Protein AF-A0A2M8NET8-F1 (afdb_monomer_lite)

Structure (mmCIF, N/CA/C/O backbone):
data_AF-A0A2M8NET8-F1
#
_entry.id   AF-A0A2M8NET8-F1
#
loop_
_atom_site.group_PDB
_atom_site.id
_atom_site.type_symbol
_atom_site.label_atom_id
_atom_site.label_alt_id
_atom_site.label_comp_id
_atom_site.label_asym_id
_atom_site.label_entity_id
_atom_site.label_seq_id
_atom_site.pdbx_PDB_ins_code
_atom_site.Cartn_x
_atom_site.Cartn_y
_atom_site.Cartn_z
_atom_site.occupancy
_atom_site.B_iso_or_equiv
_atom_site.auth_seq_id
_atom_site.auth_comp_id
_atom_site.auth_asym_id
_atom_site.auth_atom_id
_atom_site.pdbx_PDB_model_num
ATOM 1 N N . MET A 1 1 ? -8.908 1.509 -8.696 1.00 61.06 1 MET A N 1
ATOM 2 C CA . MET A 1 1 ? -7.492 1.900 -8.494 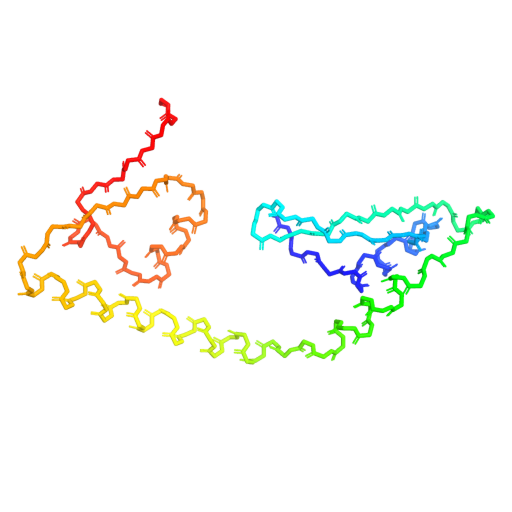1.00 61.06 1 MET A CA 1
ATOM 3 C C . MET A 1 1 ? -6.681 0.620 -8.332 1.00 61.06 1 MET A C 1
ATOM 5 O O . MET A 1 1 ? -7.165 -0.275 -7.652 1.00 61.06 1 MET A O 1
ATOM 9 N N . CYS A 1 2 ? -5.524 0.495 -8.986 1.00 85.38 2 CYS A N 1
ATOM 10 C CA . CYS A 1 2 ? -4.704 -0.727 -8.979 1.00 85.38 2 CYS A CA 1
ATOM 11 C C . CYS A 1 2 ? -3.463 -0.555 -8.091 1.00 85.38 2 CYS A C 1
ATOM 13 O O . CYS A 1 2 ? -2.945 0.555 -7.968 1.00 85.38 2 CYS A O 1
ATOM 15 N N . TYR A 1 3 ? -2.966 -1.653 -7.518 1.00 90.81 3 TYR A N 1
ATOM 16 C CA . TYR A 1 3 ? -1.657 -1.708 -6.863 1.00 90.81 3 TYR A CA 1
ATOM 17 C C . TYR A 1 3 ? -0.630 -2.216 -7.877 1.00 90.81 3 TYR A C 1
ATOM 19 O O . TYR A 1 3 ? -0.687 -3.375 -8.281 1.00 90.81 3 TYR A O 1
ATOM 27 N N . TYR A 1 4 ? 0.274 -1.343 -8.322 1.00 93.75 4 TYR A N 1
ATOM 28 C CA . TYR A 1 4 ? 1.271 -1.687 -9.336 1.00 93.75 4 TYR A CA 1
ATOM 29 C C . TYR A 1 4 ? 2.575 -2.177 -8.702 1.00 93.75 4 TYR A C 1
ATOM 31 O O . TYR A 1 4 ? 3.139 -1.501 -7.842 1.00 93.75 4 TYR A O 1
ATOM 39 N N . SER A 1 5 ? 3.074 -3.314 -9.186 1.00 95.06 5 SER A N 1
ATOM 40 C CA . SER A 1 5 ? 4.473 -3.727 -9.042 1.00 95.06 5 SER A CA 1
ATOM 41 C C . SER A 1 5 ? 5.250 -3.397 -10.315 1.00 95.06 5 SER A C 1
ATOM 43 O O . SER A 1 5 ? 4.665 -3.254 -11.394 1.00 95.06 5 SER A O 1
ATOM 45 N N . LEU A 1 6 ? 6.574 -3.292 -10.212 1.00 97.38 6 LEU A N 1
ATOM 46 C CA . LEU A 1 6 ? 7.433 -3.134 -11.377 1.00 97.38 6 LEU A CA 1
ATOM 47 C C . LEU A 1 6 ? 7.311 -4.350 -12.301 1.00 97.38 6 LEU A C 1
ATOM 49 O O . LEU A 1 6 ? 7.205 -4.172 -13.509 1.00 97.38 6 LEU A O 1
ATOM 53 N N . THR A 1 7 ? 7.227 -5.559 -11.740 1.00 96.88 7 THR A N 1
ATOM 54 C CA . THR A 1 7 ? 7.006 -6.810 -12.484 1.00 96.88 7 THR A CA 1
ATOM 55 C C . THR A 1 7 ? 5.731 -6.756 -13.329 1.00 96.88 7 THR A C 1
ATOM 57 O O . THR A 1 7 ? 5.771 -7.055 -14.521 1.00 96.88 7 THR A O 1
ATOM 60 N N . ALA A 1 8 ? 4.607 -6.312 -12.755 1.00 96.44 8 ALA A N 1
ATOM 61 C CA . ALA A 1 8 ? 3.353 -6.177 -13.499 1.00 96.44 8 ALA A CA 1
ATOM 62 C C . ALA A 1 8 ? 3.450 -5.114 -14.605 1.00 96.44 8 ALA A C 1
ATOM 64 O O . ALA A 1 8 ? 2.888 -5.285 -15.684 1.00 96.44 8 ALA A O 1
ATOM 65 N N . LEU A 1 9 ? 4.181 -4.023 -14.354 1.00 97.62 9 LEU A N 1
ATOM 66 C CA . LEU A 1 9 ? 4.392 -2.971 -15.347 1.00 97.62 9 LEU A CA 1
ATOM 67 C C . LEU A 1 9 ? 5.317 -3.410 -16.486 1.00 97.62 9 LEU A C 1
ATOM 69 O O . LEU A 1 9 ? 5.086 -2.990 -17.614 1.00 97.62 9 LEU A O 1
ATOM 73 N N . VAL A 1 10 ? 6.325 -4.251 -16.229 1.00 97.81 10 VAL A N 1
ATOM 74 C CA . VAL A 1 10 ? 7.163 -4.837 -17.290 1.00 97.81 10 VAL A CA 1
ATOM 75 C C . VAL A 1 10 ? 6.292 -5.621 -18.270 1.00 97.81 10 VAL A C 1
ATOM 77 O O . VAL A 1 10 ? 6.371 -5.379 -19.472 1.00 97.81 10 VAL A O 1
ATOM 80 N N . GLU A 1 11 ? 5.432 -6.500 -17.753 1.00 97.25 11 GLU A N 1
ATOM 81 C CA . GLU A 1 11 ? 4.529 -7.319 -18.568 1.00 97.25 11 GLU A CA 1
ATOM 82 C C . GLU A 1 11 ? 3.482 -6.476 -19.307 1.00 97.25 11 GLU A C 1
ATOM 84 O O . GLU A 1 11 ? 3.202 -6.702 -20.480 1.00 97.25 11 GLU A O 1
ATOM 89 N N . LEU A 1 12 ? 2.903 -5.473 -18.644 1.00 97.56 12 LEU A N 1
ATOM 90 C CA . LEU A 1 12 ? 1.927 -4.590 -19.279 1.00 97.56 12 LEU A CA 1
ATOM 91 C C . LEU A 1 12 ? 2.556 -3.794 -20.429 1.00 97.56 12 LEU A C 1
ATOM 93 O O . LEU A 1 12 ? 1.978 -3.695 -21.506 1.00 97.56 12 LEU A O 1
ATOM 97 N N . LEU A 1 13 ? 3.725 -3.199 -20.199 1.00 97.94 13 LEU A N 1
ATOM 98 C CA . LEU A 1 13 ? 4.360 -2.303 -21.161 1.00 97.94 13 LEU A CA 1
ATOM 99 C C . LEU A 1 13 ? 4.948 -3.062 -22.356 1.00 97.94 13 LEU A C 1
ATOM 101 O O . LEU A 1 13 ? 4.870 -2.560 -23.479 1.00 97.94 13 LEU A O 1
ATOM 105 N N . SER A 1 14 ? 5.468 -4.275 -22.148 1.00 97.38 14 SER A N 1
ATOM 106 C CA . SER A 1 14 ? 6.021 -5.099 -23.231 1.00 97.38 14 SER A CA 1
ATOM 107 C C . SER A 1 14 ? 4.971 -5.423 -24.300 1.00 97.38 14 SER A C 1
ATOM 109 O O . SER A 1 14 ? 5.275 -5.359 -25.491 1.00 97.38 14 SER A O 1
ATOM 111 N N . ARG A 1 15 ? 3.714 -5.652 -23.891 1.00 98.06 15 ARG A N 1
ATOM 112 C CA . ARG A 1 15 ? 2.558 -5.877 -24.782 1.00 98.06 15 ARG A CA 1
ATOM 113 C C . ARG A 1 15 ? 2.222 -4.683 -25.678 1.00 98.06 15 ARG A C 1
ATOM 115 O O . ARG A 1 15 ? 1.498 -4.841 -26.653 1.00 98.06 15 ARG A O 1
ATOM 122 N N . HIS A 1 16 ? 2.742 -3.503 -25.354 1.00 98.19 16 HIS A N 1
ATOM 123 C CA . HIS A 1 16 ? 2.526 -2.260 -26.094 1.00 98.19 16 HIS A CA 1
ATOM 124 C C . HIS A 1 16 ? 3.829 -1.689 -26.676 1.00 98.19 16 HIS A C 1
ATOM 126 O O . HIS A 1 16 ? 3.936 -0.482 -26.878 1.00 98.19 16 HIS A O 1
ATOM 132 N N . GLU A 1 17 ? 4.829 -2.542 -26.929 1.00 98.06 17 GLU A N 1
ATOM 133 C CA . GLU A 1 17 ? 6.121 -2.155 -27.518 1.00 98.06 17 GLU A CA 1
ATOM 134 C C . GLU A 1 17 ? 6.873 -1.088 -26.703 1.00 98.06 17 GLU A C 1
ATOM 136 O O . GLU A 1 17 ? 7.588 -0.231 -27.243 1.00 98.06 17 GLU A O 1
ATOM 141 N N . LEU A 1 18 ? 6.720 -1.140 -25.379 1.00 98.56 18 LEU A N 1
ATOM 142 C CA . LEU A 1 18 ? 7.418 -0.288 -24.429 1.00 98.56 18 LEU A CA 1
ATOM 143 C C . LEU A 1 18 ? 8.337 -1.130 -23.537 1.00 98.56 18 LEU A C 1
ATOM 145 O O . LEU A 1 18 ? 8.009 -2.242 -23.129 1.00 98.56 18 LEU A O 1
ATOM 149 N N . LYS A 1 19 ? 9.482 -0.554 -23.172 1.00 98.00 19 LYS A N 1
ATOM 150 C CA . LYS A 1 19 ? 10.409 -1.094 -22.174 1.00 98.00 19 LYS A CA 1
ATOM 151 C C . LYS A 1 19 ? 10.635 -0.087 -21.058 1.00 98.00 19 LYS A C 1
ATOM 153 O O . LYS A 1 19 ? 10.718 1.120 -21.300 1.00 98.00 19 LYS A O 1
ATOM 158 N N . ILE A 1 20 ? 10.769 -0.581 -19.833 1.00 98.50 20 ILE A N 1
ATOM 159 C CA . ILE A 1 20 ? 11.165 0.238 -18.687 1.00 98.50 20 ILE A CA 1
ATOM 160 C C . ILE A 1 20 ? 12.672 0.473 -18.762 1.00 98.50 20 ILE A C 1
ATOM 162 O O . ILE A 1 20 ? 13.447 -0.473 -18.865 1.00 98.50 20 ILE A O 1
ATOM 166 N N . VAL A 1 21 ? 13.084 1.737 -18.712 1.00 98.50 21 VAL A N 1
ATOM 167 C CA . VAL A 1 21 ? 14.494 2.138 -18.821 1.00 98.50 21 VAL A CA 1
ATOM 168 C C . VAL A 1 21 ? 15.057 2.690 -17.517 1.00 98.50 21 VAL A C 1
ATOM 170 O O . VAL A 1 21 ? 16.265 2.652 -17.320 1.00 98.50 21 VAL A O 1
ATOM 173 N N . ASP A 1 22 ? 14.216 3.183 -16.608 1.00 98.50 22 ASP A N 1
ATOM 174 C CA . ASP A 1 22 ? 14.644 3.594 -15.268 1.00 98.50 22 ASP A CA 1
ATOM 175 C C . ASP A 1 22 ? 13.477 3.518 -14.277 1.00 98.50 22 ASP A C 1
ATOM 177 O O . ASP A 1 22 ? 12.302 3.582 -14.654 1.00 98.50 22 ASP A O 1
ATOM 181 N N . VAL A 1 23 ? 13.810 3.397 -12.995 1.00 98.25 23 VAL A N 1
ATOM 182 C CA . VAL A 1 23 ? 12.841 3.375 -11.900 1.00 98.25 23 VAL A CA 1
ATOM 183 C C . VAL A 1 23 ? 13.404 4.095 -10.680 1.00 98.25 23 VAL A C 1
ATOM 185 O O . VAL A 1 23 ? 14.585 3.983 -10.350 1.00 98.25 23 VAL A O 1
ATOM 188 N N . LYS A 1 24 ? 12.554 4.862 -9.993 1.00 96.81 24 LYS A N 1
ATOM 189 C CA . LYS A 1 24 ? 12.929 5.608 -8.785 1.00 96.81 24 LYS A CA 1
ATOM 190 C C . LYS A 1 24 ? 11.893 5.413 -7.692 1.00 96.81 24 LYS A C 1
ATOM 192 O O . LYS A 1 24 ? 10.706 5.612 -7.930 1.00 96.81 24 LYS A O 1
ATOM 197 N N . ARG A 1 25 ? 12.341 5.094 -6.477 1.00 95.56 25 ARG A N 1
ATOM 198 C CA . ARG A 1 25 ? 11.495 5.214 -5.285 1.00 95.56 25 ARG A CA 1
ATOM 199 C C . ARG A 1 25 ? 11.337 6.687 -4.934 1.00 95.56 25 ARG A C 1
ATOM 201 O O . ARG A 1 25 ? 12.306 7.440 -4.975 1.00 95.56 25 ARG A O 1
ATOM 208 N N . ILE A 1 26 ? 10.122 7.083 -4.591 1.00 96.69 26 ILE A N 1
ATOM 209 C CA . ILE A 1 26 ? 9.792 8.434 -4.141 1.00 96.69 26 ILE A CA 1
ATOM 210 C C . ILE A 1 26 ? 8.960 8.344 -2.852 1.00 96.69 26 ILE A C 1
ATOM 212 O O . ILE A 1 26 ? 8.162 7.416 -2.712 1.00 96.69 26 ILE A O 1
ATOM 216 N N . PRO A 1 27 ? 9.129 9.277 -1.898 1.00 95.44 27 PRO A N 1
ATOM 217 C CA . PRO A 1 27 ? 8.524 9.167 -0.567 1.00 95.44 27 PRO A CA 1
ATOM 218 C C . PRO A 1 27 ? 7.039 9.568 -0.515 1.00 95.44 27 PRO A C 1
ATOM 220 O O . PRO A 1 27 ? 6.425 9.533 0.550 1.00 95.44 27 PRO A O 1
ATOM 223 N N . ILE A 1 28 ? 6.438 9.951 -1.645 1.00 93.50 28 ILE A N 1
ATOM 224 C CA . ILE A 1 28 ? 5.038 10.386 -1.683 1.00 93.50 28 ILE A CA 1
ATOM 225 C C . ILE A 1 28 ? 4.087 9.233 -1.336 1.00 93.50 28 ILE A C 1
ATOM 227 O O . ILE A 1 28 ? 4.378 8.067 -1.598 1.00 93.50 28 ILE A O 1
ATOM 231 N N . HIS A 1 29 ? 2.948 9.569 -0.729 1.00 88.81 29 HIS A N 1
ATOM 232 C CA . HIS A 1 29 ? 1.872 8.633 -0.376 1.00 88.81 29 HIS A CA 1
ATOM 233 C C . HIS A 1 29 ? 2.283 7.404 0.459 1.00 88.81 29 HIS A C 1
ATOM 235 O O . HIS A 1 29 ? 1.591 6.391 0.403 1.00 88.81 29 HIS A O 1
ATOM 241 N N . ALA A 1 30 ? 3.303 7.532 1.317 1.00 88.38 30 ALA A N 1
ATOM 242 C CA . ALA A 1 30 ? 3.905 6.443 2.107 1.00 88.38 30 ALA A CA 1
ATOM 243 C C . ALA A 1 30 ? 4.761 5.461 1.283 1.00 88.38 30 ALA A C 1
ATOM 245 O O . ALA A 1 30 ? 4.940 4.304 1.659 1.00 88.38 30 ALA A O 1
ATOM 246 N N . GLY A 1 31 ? 5.324 5.954 0.180 1.00 92.94 31 GLY A N 1
ATOM 247 C CA . GLY A 1 31 ? 6.165 5.201 -0.737 1.00 92.94 31 GLY A CA 1
ATOM 248 C C . GLY A 1 31 ? 5.468 5.018 -2.078 1.00 92.94 31 GLY A C 1
ATOM 249 O O . GLY A 1 31 ? 4.322 4.587 -2.164 1.00 92.94 31 GLY A O 1
ATOM 250 N N . SER A 1 32 ? 6.161 5.366 -3.152 1.00 95.31 32 SER A N 1
ATOM 251 C CA . SER A 1 32 ? 5.711 5.139 -4.523 1.00 95.31 32 SER A CA 1
ATOM 252 C C . SER A 1 32 ? 6.912 4.864 -5.420 1.00 95.31 32 SER A C 1
ATOM 254 O O . SER A 1 32 ? 8.055 5.167 -5.066 1.00 95.31 32 SER A O 1
ATOM 256 N N . ILE A 1 33 ? 6.654 4.302 -6.598 1.00 95.50 33 ILE A N 1
ATOM 257 C CA . ILE A 1 33 ? 7.657 4.159 -7.651 1.00 95.50 33 ILE A CA 1
ATOM 258 C C . ILE A 1 33 ? 7.312 5.077 -8.819 1.00 95.50 33 ILE A C 1
ATOM 260 O O . ILE A 1 33 ? 6.162 5.183 -9.235 1.00 95.50 33 ILE A O 1
ATOM 264 N N . ARG A 1 34 ? 8.325 5.756 -9.350 1.00 97.00 34 ARG A N 1
ATOM 265 C CA . ARG A 1 34 ? 8.265 6.455 -10.628 1.00 97.00 34 ARG A CA 1
ATOM 266 C C . ARG A 1 34 ? 8.951 5.583 -11.662 1.00 97.00 34 ARG A C 1
ATOM 268 O O . ARG A 1 34 ? 10.152 5.348 -11.558 1.00 97.00 34 ARG A O 1
ATOM 275 N N . VAL A 1 35 ? 8.181 5.132 -12.641 1.00 97.81 35 VAL A N 1
ATOM 276 C CA . VAL A 1 35 ? 8.653 4.301 -13.748 1.00 97.81 35 VAL A CA 1
ATOM 277 C C . VAL A 1 35 ? 8.859 5.179 -14.972 1.00 97.81 35 VAL A C 1
ATOM 279 O O . VAL A 1 35 ? 8.009 6.004 -15.301 1.00 97.81 35 VAL A O 1
ATOM 282 N N . ILE A 1 36 ? 10.000 5.016 -15.632 1.00 98.31 36 ILE A N 1
ATOM 283 C CA . ILE A 1 36 ? 10.319 5.692 -16.885 1.00 98.31 36 ILE A CA 1
ATOM 284 C C . ILE A 1 36 ? 10.368 4.622 -17.968 1.00 98.31 36 ILE A C 1
ATOM 286 O O . ILE A 1 36 ? 11.205 3.721 -17.915 1.00 98.31 36 ILE A O 1
ATOM 290 N N . ALA A 1 37 ? 9.480 4.733 -18.952 1.00 98.31 37 ALA A N 1
ATOM 291 C CA . ALA A 1 37 ? 9.411 3.834 -20.096 1.00 98.31 37 ALA A CA 1
ATOM 292 C C . ALA A 1 37 ? 9.841 4.541 -21.389 1.00 98.31 37 ALA A C 1
ATOM 294 O O . ALA A 1 37 ? 9.824 5.770 -21.492 1.00 98.31 37 ALA A O 1
ATOM 295 N N . ALA A 1 38 ? 10.245 3.753 -22.375 1.00 98.44 38 ALA A N 1
ATOM 296 C CA . ALA A 1 38 ? 10.537 4.190 -23.732 1.00 98.44 38 ALA A CA 1
ATOM 297 C C . ALA A 1 38 ? 10.034 3.135 -24.719 1.00 98.44 38 ALA A C 1
ATOM 299 O O . ALA A 1 38 ? 9.818 1.990 -24.330 1.00 98.44 38 ALA A O 1
ATOM 300 N N . ARG A 1 39 ? 9.895 3.491 -26.002 1.00 98.44 39 ARG A N 1
ATOM 301 C CA . ARG A 1 39 ? 9.670 2.492 -27.060 1.00 98.44 39 ARG A CA 1
ATOM 302 C C . ARG A 1 39 ? 10.749 1.415 -27.002 1.00 98.44 39 ARG A C 1
ATOM 304 O O . ARG A 1 39 ? 11.920 1.736 -26.790 1.00 98.44 39 ARG A O 1
ATOM 311 N N . SER A 1 40 ? 10.377 0.162 -27.232 1.00 96.75 40 SER A N 1
ATOM 312 C CA . SER A 1 40 ? 11.308 -0.970 -27.207 1.00 96.75 40 SER A CA 1
ATOM 313 C C . SER A 1 40 ? 12.488 -0.765 -28.164 1.00 96.75 40 SER A C 1
ATOM 315 O O . SER A 1 40 ? 13.634 -0.996 -27.773 1.00 96.75 40 SER A O 1
ATOM 317 N N . ALA A 1 41 ? 12.223 -0.196 -29.347 1.00 96.88 41 ALA A N 1
ATOM 318 C CA . ALA A 1 41 ? 13.220 0.165 -30.362 1.00 96.88 41 ALA A CA 1
ATOM 319 C C . ALA A 1 41 ? 14.131 1.358 -29.991 1.00 96.88 41 ALA A C 1
ATOM 321 O O . ALA A 1 41 ? 15.062 1.681 -30.721 1.00 96.88 41 ALA A O 1
ATOM 322 N N . SER A 1 42 ? 13.882 2.046 -28.874 1.00 97.62 42 SER A N 1
A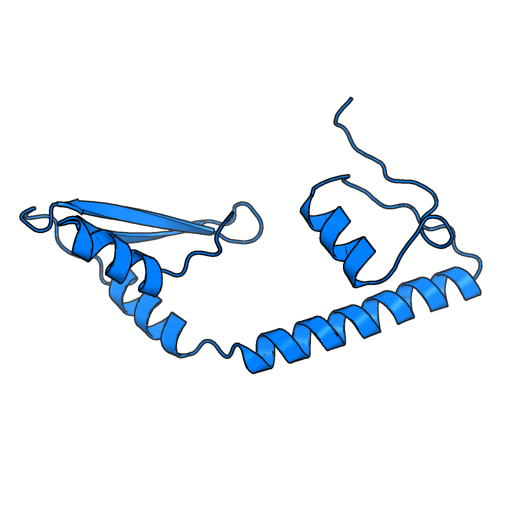TOM 323 C CA . SER A 1 42 ? 14.718 3.167 -28.433 1.00 97.62 42 SER A CA 1
ATOM 324 C C . SER A 1 42 ? 16.128 2.703 -28.050 1.00 97.62 42 SER A C 1
ATOM 326 O O . SER A 1 42 ? 16.289 1.689 -27.371 1.00 97.62 42 SER A O 1
ATOM 328 N N . SER A 1 43 ? 17.144 3.507 -28.371 1.00 97.06 43 SER A N 1
ATOM 329 C CA . SER A 1 43 ? 18.539 3.303 -27.948 1.00 97.06 43 SER A CA 1
ATOM 330 C C . SER A 1 43 ? 18.793 3.580 -26.459 1.00 97.06 43 SER A C 1
ATOM 332 O O . SER A 1 43 ? 19.911 3.406 -25.979 1.00 97.06 43 SER A O 1
ATOM 334 N N . ARG A 1 44 ? 17.774 4.010 -25.701 1.00 97.69 44 ARG A N 1
ATOM 335 C CA . ARG A 1 44 ? 17.908 4.275 -24.263 1.00 97.69 44 ARG A CA 1
ATOM 336 C C . ARG A 1 44 ? 18.299 3.001 -23.511 1.00 97.69 44 ARG A C 1
ATOM 338 O O . ARG A 1 44 ? 17.567 2.009 -23.542 1.00 97.69 44 ARG A O 1
ATOM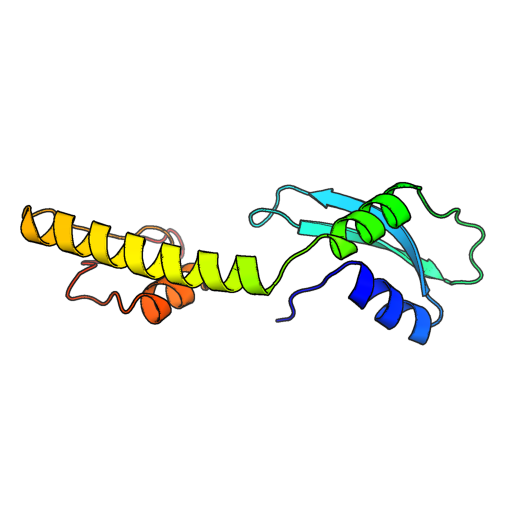 345 N N . ALA A 1 45 ? 19.430 3.073 -22.813 1.00 96.75 45 ALA A N 1
ATOM 346 C CA . ALA A 1 45 ? 19.924 2.009 -21.951 1.00 96.75 45 ALA A CA 1
ATOM 347 C C . ALA A 1 45 ? 19.003 1.791 -20.741 1.00 96.75 45 ALA A C 1
ATOM 349 O O . ALA A 1 45 ? 18.393 2.733 -20.227 1.00 96.75 45 ALA A O 1
ATOM 350 N N . VAL A 1 46 ? 18.923 0.540 -20.286 1.00 97.81 46 VAL A N 1
ATOM 351 C CA . VAL A 1 46 ? 18.187 0.166 -19.077 1.00 97.81 46 VAL A CA 1
ATOM 352 C C . VAL A 1 46 ? 19.098 0.354 -17.867 1.00 97.81 46 VAL A C 1
ATOM 354 O O . VAL A 1 46 ? 20.189 -0.204 -17.796 1.00 97.81 46 VAL A O 1
ATOM 357 N N . SER A 1 47 ? 18.639 1.160 -16.919 1.00 98.44 47 SER A N 1
ATOM 358 C CA . SER A 1 47 ? 19.288 1.409 -15.633 1.00 98.44 47 SER A CA 1
ATOM 359 C C . SER A 1 47 ? 19.362 0.121 -14.794 1.00 98.44 47 SER A C 1
ATOM 361 O O . SER A 1 47 ? 18.344 -0.570 -14.683 1.00 98.44 47 SER A O 1
ATOM 363 N N . PRO A 1 48 ? 20.490 -0.176 -14.114 1.00 98.12 48 PRO A N 1
ATOM 364 C CA . PRO A 1 48 ? 20.603 -1.316 -13.191 1.00 98.12 48 PRO A CA 1
ATOM 365 C C . PRO A 1 48 ? 19.544 -1.320 -12.076 1.00 98.12 48 PRO A C 1
ATOM 367 O O . PRO A 1 48 ? 19.145 -2.370 -11.586 1.00 98.12 48 PRO A O 1
ATOM 370 N N . LYS A 1 49 ? 18.991 -0.148 -11.737 1.00 98.12 49 LYS A N 1
ATOM 371 C CA . LYS A 1 49 ? 17.900 -0.006 -10.758 1.00 98.12 49 LYS A CA 1
ATOM 372 C C . LYS A 1 49 ? 16.662 -0.823 -11.121 1.00 98.12 49 LYS A C 1
ATOM 374 O O . LYS A 1 49 ? 15.901 -1.209 -10.235 1.00 98.12 49 LYS A O 1
ATOM 379 N N . VAL A 1 50 ? 16.433 -1.050 -12.418 1.00 98.19 50 VAL A N 1
ATOM 380 C CA . VAL A 1 50 ? 15.307 -1.853 -12.901 1.00 98.19 50 VAL A CA 1
ATOM 381 C C . VAL A 1 50 ? 15.493 -3.306 -12.472 1.00 98.19 50 VAL A C 1
ATOM 383 O O . VAL A 1 50 ? 14.603 -3.853 -11.826 1.00 98.19 50 VAL A O 1
ATOM 386 N N . SER A 1 51 ? 16.652 -3.913 -12.750 1.00 97.69 51 SER A N 1
ATOM 387 C CA . SER A 1 51 ? 16.926 -5.296 -12.340 1.00 97.69 51 SER A CA 1
ATOM 388 C C . SER A 1 51 ? 17.006 -5.432 -10.820 1.00 97.69 51 SER A C 1
ATOM 390 O O . SER A 1 51 ? 16.392 -6.339 -10.268 1.00 97.69 51 SER A O 1
ATOM 392 N N . GLU A 1 52 ? 17.654 -4.497 -10.121 1.00 97.62 52 GLU A N 1
ATOM 393 C CA . GLU A 1 52 ? 17.706 -4.482 -8.651 1.00 97.62 52 GLU A CA 1
ATOM 394 C C . GLU A 1 52 ? 16.309 -4.500 -8.011 1.00 97.62 52 GLU A C 1
ATOM 396 O O . GLU A 1 52 ? 16.063 -5.232 -7.048 1.00 97.62 52 GLU A O 1
ATOM 401 N N . MET A 1 53 ? 15.377 -3.701 -8.542 1.00 97.12 53 MET A N 1
ATOM 402 C CA . MET A 1 53 ? 14.010 -3.647 -8.031 1.00 97.12 53 MET A CA 1
ATOM 403 C C . MET A 1 53 ? 13.219 -4.914 -8.367 1.00 97.12 53 MET A C 1
ATOM 405 O O . MET A 1 53 ? 12.513 -5.411 -7.492 1.00 97.12 53 MET A O 1
ATOM 409 N N . LEU A 1 54 ? 13.368 -5.467 -9.574 1.00 97.38 54 LEU A N 1
ATOM 410 C CA . LEU A 1 54 ? 12.736 -6.738 -9.950 1.00 97.38 54 LEU A CA 1
ATOM 411 C C . LEU A 1 54 ? 13.217 -7.893 -9.056 1.00 97.38 54 LEU A C 1
ATOM 413 O O . LEU A 1 54 ? 12.404 -8.673 -8.564 1.00 97.38 54 LEU A O 1
ATOM 417 N N . GLU A 1 55 ? 14.517 -7.966 -8.754 1.00 97.19 55 GLU A N 1
ATOM 418 C CA . GLU A 1 55 ? 15.053 -8.960 -7.813 1.00 97.19 55 GLU A CA 1
ATOM 419 C C . GLU A 1 55 ? 14.559 -8.738 -6.378 1.00 97.19 55 GLU A C 1
ATOM 421 O O . GLU A 1 55 ? 14.361 -9.692 -5.624 1.00 97.19 55 GLU A O 1
ATOM 426 N N . ALA A 1 56 ? 14.338 -7.484 -5.972 1.00 95.44 56 ALA A N 1
ATOM 427 C CA . ALA A 1 56 ? 13.735 -7.188 -4.678 1.00 95.44 56 ALA A CA 1
ATOM 428 C C . ALA A 1 56 ? 12.268 -7.635 -4.600 1.00 95.44 56 ALA A C 1
ATOM 430 O O . ALA A 1 56 ? 11.848 -8.111 -3.546 1.00 95.44 56 ALA A O 1
ATOM 431 N N . GLU A 1 57 ? 11.505 -7.523 -5.690 1.00 95.50 57 GLU A N 1
ATOM 432 C CA . GLU A 1 57 ? 10.102 -7.951 -5.734 1.00 95.50 57 GLU A CA 1
ATOM 433 C C . GLU A 1 57 ? 9.938 -9.467 -5.596 1.00 95.50 57 GLU A C 1
ATOM 435 O O . GLU A 1 57 ? 9.004 -9.912 -4.933 1.00 95.50 57 GLU A O 1
ATOM 440 N N . LYS A 1 58 ? 10.884 -10.267 -6.105 1.00 94.69 58 LYS A N 1
ATOM 441 C CA . LYS A 1 58 ? 10.883 -11.734 -5.928 1.00 94.69 58 LYS A CA 1
ATOM 442 C C . LYS A 1 58 ? 10.955 -12.179 -4.465 1.00 94.69 58 LYS A C 1
ATOM 444 O O . LYS A 1 58 ? 10.588 -13.303 -4.145 1.00 94.69 58 LYS A O 1
ATOM 449 N N . ARG A 1 59 ? 11.449 -11.312 -3.576 1.00 94.00 59 ARG A N 1
ATOM 450 C CA . ARG A 1 59 ? 11.577 -11.577 -2.134 1.00 94.00 59 ARG A CA 1
ATOM 451 C C . ARG A 1 59 ? 10.343 -11.148 -1.334 1.00 94.00 59 ARG A C 1
ATOM 453 O O . ARG A 1 59 ? 10.362 -11.233 -0.106 1.00 94.00 59 ARG A O 1
ATOM 460 N N . LEU A 1 60 ? 9.300 -10.636 -1.991 1.00 93.12 60 LEU A N 1
ATOM 461 C CA . LEU A 1 60 ? 8.064 -10.237 -1.324 1.00 93.12 60 LEU A CA 1
ATOM 462 C C . LEU A 1 60 ? 7.239 -11.466 -0.937 1.00 93.12 60 LEU A C 1
ATOM 464 O O . LEU A 1 60 ? 6.976 -12.343 -1.752 1.00 93.12 60 LEU A O 1
ATOM 468 N N . ASP A 1 61 ? 6.790 -11.482 0.315 1.00 94.88 61 ASP A N 1
ATOM 469 C CA . ASP A 1 61 ? 5.955 -12.539 0.880 1.00 94.88 61 ASP A CA 1
ATOM 470 C C . ASP A 1 61 ? 4.557 -11.977 1.171 1.00 94.88 61 ASP A C 1
ATOM 472 O O . ASP A 1 61 ? 4.341 -11.222 2.130 1.00 94.88 61 ASP A O 1
ATOM 476 N N . VAL A 1 62 ? 3.605 -12.333 0.306 1.00 93.81 62 VAL A N 1
ATOM 477 C CA . VAL A 1 62 ? 2.211 -11.883 0.401 1.00 93.81 62 VAL A CA 1
ATOM 478 C C . VAL A 1 62 ? 1.517 -12.490 1.619 1.00 93.81 62 VAL A C 1
ATOM 480 O O . VAL A 1 62 ? 0.744 -11.802 2.286 1.00 93.81 62 VAL A O 1
ATOM 483 N N . GLU A 1 63 ? 1.814 -13.737 1.977 1.00 96.31 63 GLU A N 1
ATOM 484 C CA . GLU A 1 63 ? 1.196 -14.372 3.141 1.00 96.31 63 GLU A CA 1
ATOM 485 C C . GLU A 1 63 ? 1.650 -13.706 4.439 1.00 96.31 63 GLU A C 1
ATOM 487 O O . GLU A 1 63 ? 0.844 -13.453 5.340 1.00 96.31 63 GLU A O 1
ATOM 492 N N . ARG A 1 64 ? 2.937 -13.351 4.535 1.00 97.06 64 ARG A N 1
ATOM 493 C CA . ARG A 1 64 ? 3.454 -12.556 5.654 1.00 97.06 64 ARG A CA 1
ATOM 494 C C . ARG A 1 64 ? 2.761 -11.207 5.738 1.00 97.06 64 ARG A C 1
ATOM 496 O O . ARG A 1 64 ? 2.418 -10.789 6.845 1.00 97.06 64 ARG A O 1
ATOM 503 N N . PHE A 1 65 ? 2.539 -10.537 4.609 1.00 96.50 65 PHE A N 1
ATOM 504 C CA . PHE A 1 65 ? 1.783 -9.288 4.582 1.00 96.50 65 PHE A CA 1
ATOM 505 C C . PHE A 1 65 ? 0.358 -9.482 5.124 1.00 96.50 65 PHE A C 1
ATOM 507 O O . PHE A 1 65 ? -0.054 -8.746 6.021 1.00 96.50 65 PHE A O 1
ATOM 514 N N . VAL A 1 66 ? -0.360 -10.516 4.677 1.00 97.44 66 VAL A N 1
ATOM 515 C CA . VAL A 1 66 ? -1.712 -10.841 5.167 1.00 97.44 66 VAL A CA 1
ATOM 516 C C . VAL A 1 66 ? -1.713 -11.088 6.680 1.00 97.44 66 VAL A C 1
ATOM 518 O O . VAL A 1 66 ? -2.500 -10.475 7.408 1.00 97.44 66 VAL A O 1
ATOM 521 N N . ARG A 1 67 ? -0.774 -11.897 7.195 1.00 98.19 67 ARG A N 1
ATOM 522 C CA . ARG A 1 67 ? -0.618 -12.127 8.645 1.00 98.19 67 ARG A CA 1
ATOM 523 C C . ARG A 1 67 ? -0.384 -10.821 9.409 1.00 98.19 67 ARG A C 1
ATOM 525 O O . ARG A 1 67 ? -0.995 -10.598 10.455 1.00 98.19 67 ARG A O 1
ATOM 532 N N . GLN A 1 68 ? 0.453 -9.928 8.881 1.00 97.94 68 GLN A N 1
ATOM 533 C CA . GLN A 1 68 ? 0.700 -8.617 9.486 1.00 97.94 68 GLN A CA 1
ATOM 534 C C . GLN A 1 68 ? -0.540 -7.719 9.478 1.00 97.94 68 GLN A C 1
ATOM 536 O O . GLN A 1 68 ? -0.775 -7.012 10.458 1.00 97.94 68 GLN A O 1
ATOM 541 N N . VAL A 1 69 ? -1.347 -7.742 8.415 1.00 97.81 69 VAL A N 1
ATOM 542 C CA . VAL A 1 69 ? -2.606 -6.984 8.342 1.00 97.81 69 VAL A CA 1
ATOM 543 C C . VAL A 1 69 ? -3.589 -7.459 9.416 1.00 97.81 69 VAL A C 1
ATOM 545 O O . VAL A 1 69 ? -4.168 -6.631 10.123 1.00 97.81 69 VAL A O 1
ATOM 548 N N . HIS A 1 70 ? -3.739 -8.773 9.607 1.00 98.19 70 HIS A N 1
ATOM 549 C CA . HIS A 1 70 ? -4.578 -9.322 10.679 1.00 98.19 70 HIS A CA 1
ATOM 550 C C . HIS A 1 70 ? -4.060 -8.958 12.074 1.00 98.19 70 HIS A C 1
ATOM 552 O O . HIS A 1 70 ? -4.839 -8.503 12.914 1.00 98.19 70 HIS A O 1
ATOM 558 N N . ALA A 1 71 ? -2.750 -9.080 12.306 1.00 98.25 71 ALA A N 1
ATOM 559 C CA . ALA A 1 71 ? -2.138 -8.698 13.576 1.00 98.25 71 ALA A CA 1
ATOM 560 C C . ALA A 1 71 ? -2.366 -7.209 13.888 1.00 98.25 71 ALA A C 1
ATOM 562 O O . ALA A 1 71 ? -2.813 -6.866 14.980 1.00 98.25 71 ALA A O 1
ATOM 563 N N . ARG A 1 72 ? -2.160 -6.320 12.905 1.00 97.62 72 ARG A N 1
ATOM 564 C CA . ARG A 1 72 ? -2.396 -4.874 13.057 1.00 97.62 72 ARG A CA 1
ATOM 565 C C . ARG A 1 72 ? -3.857 -4.551 13.363 1.00 97.62 72 ARG A C 1
ATOM 567 O O . ARG A 1 72 ? -4.108 -3.694 14.207 1.00 97.62 72 ARG A O 1
ATOM 574 N N . ARG A 1 73 ? -4.816 -5.249 12.741 1.00 97.94 73 ARG A N 1
ATOM 575 C CA . ARG A 1 73 ? -6.248 -5.112 13.064 1.00 97.94 73 ARG A CA 1
ATOM 576 C C . ARG A 1 73 ? -6.525 -5.464 14.525 1.00 97.94 73 ARG A C 1
ATOM 578 O O . ARG A 1 73 ? -7.193 -4.699 15.217 1.00 97.94 73 ARG A O 1
ATOM 585 N N . ALA A 1 74 ? -6.011 -6.602 14.993 1.00 98.06 74 ALA A N 1
ATOM 586 C CA . ALA A 1 74 ? -6.189 -7.039 16.375 1.00 98.06 74 ALA A CA 1
ATOM 587 C C . ALA A 1 74 ? -5.565 -6.043 17.368 1.00 98.06 74 ALA A C 1
ATOM 589 O O . ALA A 1 74 ? -6.232 -5.621 18.313 1.00 98.06 74 ALA A O 1
ATOM 590 N N . SER A 1 75 ? -4.328 -5.599 17.114 1.00 98.12 75 SER A N 1
ATOM 591 C CA . SER A 1 75 ? -3.641 -4.604 17.947 1.00 98.12 75 SER A CA 1
ATOM 592 C C . SER A 1 75 ? -4.378 -3.264 17.990 1.00 98.12 75 SER A C 1
ATOM 594 O O . SER A 1 75 ? -4.519 -2.692 19.067 1.00 98.12 75 SER A O 1
ATOM 596 N N . MET A 1 76 ? -4.892 -2.785 16.851 1.00 97.25 76 MET A N 1
ATOM 597 C CA . MET A 1 76 ? -5.659 -1.538 16.783 1.00 97.25 76 MET A CA 1
ATOM 598 C C . MET A 1 76 ? -6.940 -1.624 17.619 1.00 97.25 76 MET A C 1
ATOM 600 O O . MET A 1 76 ? -7.192 -0.765 18.459 1.00 97.25 76 MET A O 1
ATOM 604 N N . ARG A 1 77 ? -7.729 -2.692 17.445 1.00 97.50 77 ARG A N 1
ATOM 605 C CA . ARG A 1 77 ? -8.964 -2.895 18.222 1.00 97.50 77 ARG A CA 1
ATOM 606 C C . ARG A 1 77 ? -8.689 -2.987 19.719 1.00 97.50 77 ARG A C 1
ATOM 608 O O . ARG A 1 77 ? -9.432 -2.405 20.504 1.00 97.50 77 ARG A O 1
ATOM 615 N N . LYS A 1 78 ? -7.616 -3.684 20.108 1.00 98.00 78 LYS A N 1
ATOM 616 C CA . LYS A 1 78 ? -7.194 -3.772 21.509 1.00 98.00 78 LYS A CA 1
ATOM 617 C C . LYS A 1 78 ? -6.857 -2.391 22.070 1.00 98.00 78 LYS A C 1
ATOM 619 O O . LYS A 1 78 ? -7.396 -2.023 23.105 1.00 98.00 78 LYS A O 1
ATOM 624 N N . LEU A 1 79 ? -6.026 -1.618 21.368 1.00 98.00 79 LEU A N 1
ATOM 625 C CA . LEU A 1 79 ? -5.622 -0.278 21.797 1.00 98.00 79 LEU A CA 1
ATOM 626 C C . LEU A 1 79 ? -6.832 0.642 22.011 1.00 98.00 79 LEU A C 1
ATOM 628 O O . LEU A 1 79 ? -6.958 1.253 23.067 1.00 98.00 79 LEU A O 1
ATOM 632 N N . ILE A 1 80 ? -7.737 0.711 21.032 1.00 97.62 80 ILE A N 1
ATOM 633 C CA . ILE A 1 80 ? -8.937 1.553 21.121 1.00 97.62 80 ILE A CA 1
ATOM 634 C C . ILE A 1 80 ? -9.848 1.093 22.267 1.00 97.62 80 ILE A C 1
ATOM 636 O O . ILE A 1 80 ? -10.320 1.921 23.046 1.00 97.62 80 ILE A O 1
ATOM 640 N N . GLY A 1 81 ? -10.053 -0.219 22.418 1.00 96.94 81 GLY A N 1
ATOM 641 C CA . GLY A 1 81 ? -10.845 -0.779 23.513 1.00 96.94 81 GLY A CA 1
ATOM 642 C C . GLY A 1 81 ? -10.265 -0.468 24.895 1.00 96.94 81 GLY A C 1
ATOM 643 O O . GLY A 1 81 ? -11.008 -0.098 25.802 1.00 96.94 81 GLY A O 1
ATOM 644 N N . ASP A 1 82 ? -8.945 -0.567 25.055 1.00 98.06 82 ASP A N 1
ATOM 645 C CA . ASP A 1 82 ? -8.260 -0.274 26.317 1.00 98.06 82 ASP A CA 1
ATOM 646 C C . ASP A 1 82 ? -8.340 1.221 26.665 1.00 98.06 82 ASP A C 1
ATOM 648 O O . ASP A 1 82 ? -8.646 1.579 27.804 1.00 98.06 82 ASP A O 1
ATOM 652 N N . LEU A 1 83 ? -8.158 2.106 25.678 1.00 98.00 83 LEU A N 1
ATOM 653 C CA . LEU A 1 83 ? -8.320 3.553 25.857 1.00 98.00 83 LEU A CA 1
ATOM 654 C C . LEU A 1 83 ? -9.751 3.921 26.271 1.00 98.00 83 LEU A C 1
ATOM 656 O O . LEU A 1 83 ? -9.941 4.718 27.192 1.00 98.00 83 LEU A O 1
ATOM 660 N N . ARG A 1 84 ? -10.757 3.301 25.645 1.00 96.75 84 ARG A N 1
ATOM 661 C CA . ARG A 1 84 ? -12.173 3.486 25.998 1.00 96.75 84 ARG A CA 1
ATOM 662 C C . ARG A 1 84 ? -12.470 3.028 27.426 1.00 96.75 84 ARG A C 1
ATOM 664 O O . ARG A 1 84 ? -13.111 3.764 28.171 1.00 96.75 84 ARG A O 1
ATOM 671 N N . LYS A 1 85 ? -11.968 1.857 27.835 1.00 97.00 85 LYS A N 1
ATOM 672 C CA . LYS A 1 85 ? -12.102 1.355 29.217 1.00 97.00 85 LYS A CA 1
ATOM 673 C C . LYS A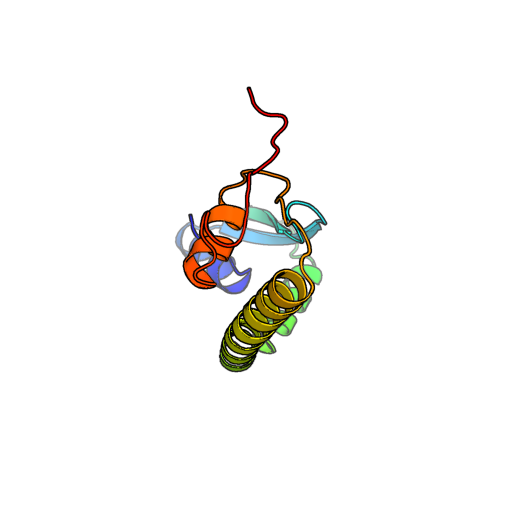 1 85 ? -11.450 2.283 30.241 1.00 97.00 85 LYS A C 1
ATOM 675 O O . LYS A 1 85 ? -11.958 2.416 31.346 1.00 97.00 85 LYS A O 1
ATOM 680 N N . ALA A 1 86 ? -10.366 2.955 29.862 1.00 98.06 86 ALA A N 1
ATOM 681 C CA . ALA A 1 86 ? -9.704 3.965 30.683 1.00 98.06 86 ALA A CA 1
ATOM 682 C C . ALA A 1 86 ? -10.403 5.344 30.667 1.00 98.06 86 ALA A C 1
ATOM 684 O O . ALA A 1 86 ? -9.821 6.325 31.131 1.00 98.06 86 ALA A O 1
ATOM 685 N N . GLY A 1 87 ? -11.612 5.456 30.101 1.00 97.25 87 GLY A N 1
ATOM 686 C CA . GLY A 1 87 ? -12.375 6.707 30.043 1.00 97.25 87 GLY A CA 1
ATOM 687 C C . GLY A 1 87 ? -11.780 7.758 29.103 1.00 97.25 87 GLY A C 1
ATOM 688 O O . GLY A 1 87 ? -12.086 8.943 29.230 1.00 97.25 87 GLY A O 1
ATOM 689 N N . ARG A 1 88 ? -10.899 7.361 28.173 1.00 98.06 88 ARG A N 1
ATOM 690 C CA . ARG A 1 88 ? -10.296 8.293 27.214 1.00 98.06 88 ARG A CA 1
ATOM 691 C C . ARG A 1 88 ? -11.258 8.589 26.069 1.00 98.06 88 ARG A C 1
ATOM 693 O O . ARG A 1 88 ? -11.930 7.701 25.543 1.00 98.06 88 ARG A O 1
ATOM 700 N N . ARG A 1 89 ? -11.261 9.857 25.669 1.00 96.88 89 ARG A N 1
ATOM 701 C CA . ARG A 1 89 ? -11.934 10.366 24.474 1.00 96.88 89 ARG A CA 1
ATOM 702 C C . ARG A 1 89 ? -11.034 10.173 23.264 1.00 96.88 89 ARG A C 1
ATOM 704 O O . ARG A 1 89 ? -9.825 10.380 23.365 1.00 96.88 89 ARG A O 1
ATOM 711 N N . ILE A 1 90 ? -11.611 9.754 22.144 1.00 97.44 90 ILE A N 1
ATOM 712 C CA . ILE A 1 90 ? -10.860 9.420 20.932 1.00 97.44 90 ILE A CA 1
ATOM 713 C C . ILE A 1 90 ? -11.514 10.138 19.759 1.00 97.44 90 ILE A C 1
ATOM 715 O O . ILE A 1 90 ? -12.688 9.934 19.464 1.00 97.44 90 ILE A O 1
ATOM 719 N N . ALA A 1 91 ? -10.724 10.961 19.083 1.00 95.81 91 ALA A N 1
ATOM 720 C CA . ALA A 1 91 ? -11.064 11.566 17.808 1.00 95.81 91 ALA A CA 1
ATOM 721 C C . ALA A 1 91 ? -10.050 11.105 16.765 1.00 95.81 91 ALA A C 1
ATOM 723 O O . ALA A 1 91 ? -8.953 10.649 17.104 1.00 95.81 91 ALA A O 1
ATOM 724 N N . ALA A 1 92 ? -10.410 11.227 15.497 1.00 94.38 92 ALA A N 1
ATOM 725 C CA . ALA A 1 92 ? -9.516 10.898 14.407 1.00 94.38 92 ALA A CA 1
ATOM 726 C C . ALA A 1 92 ? -9.212 12.128 13.546 1.00 94.38 92 ALA A C 1
ATOM 728 O O . ALA A 1 92 ? -9.945 13.115 13.559 1.00 94.38 92 ALA A O 1
ATOM 729 N N . TYR A 1 93 ? -8.093 12.084 12.830 1.00 94.38 93 TYR A N 1
ATOM 730 C CA . TYR A 1 93 ? -7.570 13.219 12.076 1.00 94.38 93 TYR A CA 1
ATOM 731 C C . TYR A 1 93 ? -7.273 12.796 10.636 1.00 94.38 93 TYR A C 1
ATOM 733 O O . TYR A 1 93 ? -6.539 11.830 10.413 1.00 94.38 93 TYR A O 1
ATOM 741 N N . GLY A 1 94 ? -7.838 13.526 9.678 1.00 92.56 94 GLY A N 1
ATOM 742 C CA . GLY A 1 94 ? -7.778 13.267 8.244 1.00 92.56 94 GLY A CA 1
ATOM 743 C C . GLY A 1 94 ? -8.851 12.284 7.769 1.00 92.56 94 GLY A C 1
ATOM 744 O O . GLY A 1 94 ? -8.673 11.072 7.874 1.00 92.56 94 GLY A O 1
ATOM 745 N N . ALA A 1 95 ? -9.912 12.794 7.145 1.00 90.44 95 ALA A N 1
ATOM 746 C CA . ALA A 1 95 ? -11.004 12.063 6.499 1.00 90.44 95 ALA A CA 1
ATOM 747 C C . ALA A 1 95 ? -10.621 11.532 5.097 1.00 90.44 95 ALA A C 1
ATOM 749 O O . ALA A 1 95 ? -11.401 11.560 4.146 1.00 90.44 95 ALA A O 1
ATOM 750 N N . ALA A 1 96 ? -9.395 11.024 4.945 1.00 89.25 96 ALA A N 1
ATOM 751 C CA . ALA A 1 96 ? -8.909 10.488 3.676 1.00 89.25 96 ALA A CA 1
ATOM 752 C C . ALA A 1 96 ? -9.495 9.094 3.378 1.00 89.25 96 ALA A C 1
ATOM 754 O O . ALA A 1 96 ? -9.680 8.284 4.281 1.00 89.25 96 ALA A O 1
ATOM 755 N N . GLY A 1 97 ? -9.641 8.716 2.101 1.00 89.25 97 GLY A N 1
ATOM 756 C CA . GLY A 1 97 ? -10.210 7.403 1.732 1.00 89.25 97 GLY A CA 1
ATOM 757 C C . GLY A 1 97 ? -9.501 6.179 2.350 1.00 89.25 97 GLY A C 1
ATOM 758 O O . GLY A 1 97 ? -10.138 5.178 2.672 1.00 89.25 97 GLY A O 1
ATOM 759 N N . ARG A 1 98 ? -8.185 6.261 2.605 1.00 90.31 98 ARG A N 1
ATOM 760 C CA . ARG A 1 98 ? -7.426 5.201 3.310 1.00 90.31 98 ARG A CA 1
ATOM 761 C C . ARG A 1 98 ? -7.876 5.018 4.762 1.00 90.31 98 ARG A C 1
ATOM 763 O O . ARG A 1 98 ? -7.853 3.902 5.275 1.00 90.31 98 ARG A O 1
ATOM 770 N N . MET A 1 99 ? -8.286 6.104 5.408 1.00 91.94 99 MET A N 1
ATOM 771 C CA . MET A 1 99 ? -8.793 6.102 6.773 1.00 91.94 99 MET A CA 1
ATOM 772 C C . MET A 1 99 ? -10.150 5.398 6.843 1.00 91.94 99 MET A C 1
ATOM 774 O O . MET A 1 99 ? -10.334 4.527 7.689 1.00 91.94 99 MET A O 1
ATOM 778 N N . THR A 1 100 ? -11.051 5.672 5.897 1.00 91.69 100 THR A N 1
ATOM 779 C CA . THR A 1 100 ? -12.346 4.983 5.792 1.00 91.69 100 THR A CA 1
ATOM 780 C C . THR A 1 100 ? -12.169 3.471 5.673 1.00 91.69 100 THR A C 1
ATOM 782 O O . THR A 1 100 ? -12.831 2.717 6.386 1.00 91.69 100 THR A O 1
ATOM 785 N N . ILE A 1 101 ? -11.239 3.011 4.829 1.00 94.06 101 ILE A N 1
ATOM 786 C CA . ILE A 1 101 ? -10.925 1.580 4.691 1.00 94.06 101 ILE A CA 1
ATOM 787 C C . ILE A 1 101 ? -10.428 1.008 6.024 1.00 94.06 101 ILE A C 1
ATOM 789 O O . ILE A 1 101 ? -10.899 -0.043 6.456 1.00 94.06 101 ILE A O 1
ATOM 793 N N . MET A 1 102 ? -9.507 1.703 6.697 1.00 94.88 102 MET A N 1
ATOM 794 C CA . MET A 1 102 ? -8.953 1.264 7.979 1.00 94.88 102 MET A CA 1
ATOM 795 C C . MET A 1 102 ? -10.031 1.142 9.065 1.00 94.88 102 MET A C 1
ATOM 797 O O . MET A 1 102 ? -10.078 0.114 9.743 1.00 94.88 102 MET A O 1
ATOM 801 N N . LEU A 1 103 ? -10.884 2.159 9.232 1.00 94.88 103 LEU A N 1
ATOM 802 C CA . LEU A 1 103 ? -11.941 2.175 10.249 1.00 94.88 103 LEU A CA 1
ATOM 803 C C . LEU A 1 103 ? -12.958 1.057 10.012 1.00 94.88 103 LEU A C 1
ATOM 805 O O . LEU A 1 103 ? -13.225 0.280 10.928 1.00 94.88 103 LEU A O 1
ATOM 809 N N . ASN A 1 104 ? -13.442 0.907 8.775 1.00 94.94 104 ASN A N 1
ATOM 810 C CA . ASN A 1 104 ? -14.379 -0.160 8.416 1.00 94.94 104 ASN A CA 1
ATOM 811 C C . ASN A 1 104 ? -13.761 -1.546 8.618 1.00 94.94 104 ASN A C 1
ATOM 813 O O . ASN A 1 104 ? -14.358 -2.406 9.262 1.00 94.94 104 ASN A O 1
ATOM 817 N N . TYR A 1 105 ? -12.530 -1.761 8.145 1.00 96.94 105 TYR A N 1
ATOM 818 C CA . TYR A 1 105 ? -11.844 -3.040 8.324 1.00 96.94 105 TYR A CA 1
ATOM 819 C C . TYR A 1 105 ? -11.617 -3.368 9.807 1.00 96.94 105 TYR A C 1
ATOM 821 O O . TYR A 1 105 ? -11.783 -4.511 10.242 1.00 96.94 105 TYR A O 1
ATOM 829 N N . CYS A 1 106 ? -11.277 -2.366 10.618 1.00 96.56 106 CYS A N 1
ATOM 830 C CA . CYS A 1 106 ? -11.116 -2.537 12.058 1.00 96.56 106 CYS A CA 1
ATOM 831 C C . CYS A 1 106 ? -12.447 -2.603 12.816 1.00 96.56 106 CYS A C 1
ATOM 833 O O . CYS A 1 106 ? -12.420 -2.969 13.989 1.00 96.56 106 CYS A O 1
ATOM 835 N N . GLY A 1 107 ? -13.585 -2.316 12.175 1.00 95.88 107 GLY A N 1
ATOM 836 C CA . GLY A 1 107 ? -14.897 -2.219 12.813 1.00 95.88 107 GLY A CA 1
ATOM 837 C C . GLY A 1 107 ? -14.910 -1.159 13.911 1.00 95.88 107 GLY A C 1
ATOM 838 O O . GLY A 1 107 ? -15.257 -1.490 15.042 1.00 95.88 107 GLY A O 1
ATOM 839 N N . LEU A 1 108 ? -14.411 0.042 13.601 1.00 95.44 108 LEU A N 1
ATOM 840 C CA . LEU A 1 108 ? -14.348 1.195 14.500 1.00 95.44 108 LEU A CA 1
ATOM 841 C C . LEU A 1 108 ? -15.365 2.250 14.050 1.00 95.44 108 LEU A C 1
ATOM 843 O O . LEU A 1 108 ? -15.130 2.910 13.037 1.00 95.44 108 LEU A O 1
ATOM 847 N N . GLY A 1 109 ? -16.476 2.386 14.777 1.00 94.00 109 GLY A N 1
ATOM 848 C CA . GLY A 1 109 ? -17.543 3.338 14.474 1.00 94.00 109 GLY A CA 1
ATOM 849 C C . GLY A 1 109 ? -17.628 4.508 15.457 1.00 94.00 109 GLY A C 1
ATOM 850 O O . GLY A 1 109 ? -16.721 4.749 16.263 1.00 94.00 109 GLY A O 1
ATOM 851 N N . SER A 1 110 ? -18.739 5.243 15.384 1.00 93.69 110 SER A N 1
ATOM 852 C CA . SER A 1 110 ? -19.020 6.435 16.198 1.00 93.69 110 SER A CA 1
ATOM 853 C C . SER A 1 110 ? -19.141 6.149 17.699 1.00 93.69 110 SER A C 1
ATOM 855 O O . SER A 1 110 ? -19.009 7.047 18.523 1.00 93.69 110 SER A O 1
ATOM 857 N N . GLU A 1 111 ? -19.358 4.890 18.081 1.00 92.94 111 GLU A N 1
ATOM 858 C CA . GLU A 1 111 ? -19.332 4.420 19.469 1.00 92.94 111 GLU A CA 1
ATOM 859 C C . GLU A 1 111 ? -17.922 4.417 20.087 1.00 92.94 111 GLU A C 1
ATOM 861 O O . GLU A 1 111 ? -17.771 4.369 21.314 1.00 92.94 111 GLU A O 1
ATOM 866 N N . MET A 1 112 ? -16.885 4.451 19.243 1.00 94.94 112 MET A N 1
ATOM 867 C CA . MET A 1 112 ? -15.477 4.465 19.645 1.00 94.94 112 MET A CA 1
ATOM 868 C C . MET A 1 112 ? -14.740 5.738 19.229 1.00 94.94 112 MET A C 1
ATOM 870 O O . MET A 1 112 ? -13.849 6.161 19.962 1.00 94.94 112 MET A O 1
ATOM 874 N N . ILE A 1 113 ? -15.086 6.325 18.081 1.00 95.88 113 ILE A N 1
ATOM 875 C CA . ILE A 1 113 ? -14.450 7.519 17.514 1.00 95.88 113 ILE A CA 1
ATOM 876 C C . ILE A 1 113 ? -15.487 8.643 17.462 1.00 95.88 113 ILE A C 1
ATOM 878 O O . ILE A 1 113 ? -16.431 8.570 16.686 1.00 95.88 113 ILE A O 1
ATOM 882 N N . GLU A 1 114 ? -15.316 9.684 18.276 1.00 95.94 114 GLU A N 1
ATOM 883 C CA . GLU A 1 114 ? -16.344 10.721 18.462 1.00 95.94 114 GLU A CA 1
ATOM 884 C C . GLU A 1 114 ? -16.552 11.590 17.218 1.00 95.94 114 GLU A C 1
ATOM 886 O O . GLU A 1 114 ? -17.677 11.957 16.892 1.00 95.94 114 GLU A O 1
ATOM 891 N N . TYR A 1 115 ? -15.463 11.941 16.535 1.00 94.75 115 TYR A N 1
ATOM 892 C CA . TYR A 1 115 ? -15.484 12.757 15.326 1.00 94.75 115 TYR A CA 1
ATOM 893 C C . TYR A 1 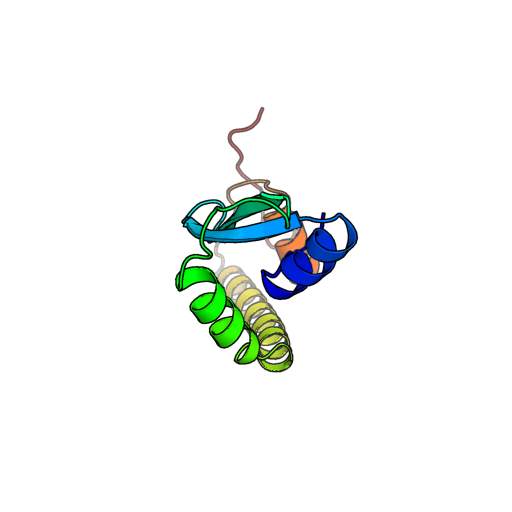115 ? -14.182 12.609 14.536 1.00 94.75 115 TYR A C 1
ATOM 895 O O . TYR A 1 115 ? -13.169 12.104 15.038 1.00 94.75 115 TYR A O 1
ATOM 903 N N . VAL A 1 116 ? -14.222 13.073 13.287 1.00 95.19 116 VAL A N 1
ATOM 904 C CA . VAL A 1 116 ? -13.068 13.155 12.392 1.00 95.19 116 VAL A CA 1
ATOM 905 C C . VAL A 1 116 ? -12.819 14.618 12.050 1.00 95.19 116 VAL A C 1
ATOM 907 O O . VAL A 1 116 ? -13.712 15.297 11.554 1.00 95.19 116 VAL A O 1
ATOM 910 N N . LEU A 1 117 ? -11.611 15.099 12.326 1.00 95.38 117 LEU A N 1
ATOM 911 C CA . LEU A 1 117 ? -11.144 16.421 11.916 1.00 95.38 117 LEU A CA 1
ATOM 912 C C . LEU A 1 117 ? -10.557 16.323 10.508 1.00 95.38 117 LEU A C 1
ATOM 914 O O . LEU A 1 117 ? -9.693 15.480 10.274 1.00 95.38 117 LEU A O 1
ATOM 918 N N . ASP A 1 118 ? -10.960 17.200 9.597 1.00 95.06 118 ASP A N 1
ATOM 919 C CA . ASP A 1 118 ? -10.319 17.367 8.292 1.00 95.06 118 ASP A CA 1
ATOM 920 C C . ASP A 1 118 ? -10.206 18.860 7.958 1.00 95.06 118 ASP A C 1
ATOM 922 O O . ASP A 1 118 ? -10.959 19.672 8.491 1.00 95.06 118 ASP A O 1
ATOM 926 N N . MET A 1 119 ? -9.229 19.227 7.128 1.00 93.56 119 MET A N 1
ATOM 927 C CA . MET A 1 119 ? -9.057 20.615 6.678 1.00 93.56 119 MET A CA 1
ATOM 928 C C . MET A 1 119 ? -9.837 20.923 5.396 1.00 93.56 119 MET A C 1
ATOM 930 O O . MET A 1 119 ? -9.918 22.082 4.997 1.00 93.56 119 MET A O 1
ATOM 934 N N . SER A 1 120 ? -10.363 19.897 4.730 1.00 89.00 120 SER A N 1
ATOM 935 C CA . SER A 1 120 ? -11.221 20.035 3.556 1.00 89.00 120 SER A CA 1
ATOM 936 C C . SER A 1 120 ? -12.597 20.559 4.000 1.00 89.00 120 SER A C 1
ATOM 938 O O . SER A 1 120 ? -13.176 19.942 4.898 1.00 89.00 120 SER A O 1
ATOM 940 N N . PRO A 1 121 ? -13.099 21.673 3.427 1.00 83.06 121 PRO A N 1
ATOM 941 C CA . PRO A 1 121 ? -14.431 22.205 3.729 1.00 83.06 121 PRO A CA 1
ATOM 942 C C . PRO A 1 121 ? -15.573 21.249 3.375 1.00 83.06 121 PRO A C 1
ATOM 944 O O . PRO A 1 121 ? -15.431 20.499 2.379 1.00 83.06 121 PRO A O 1
#

Radius of gyration: 20.66 Å; chains: 1; bounding box: 40×37×61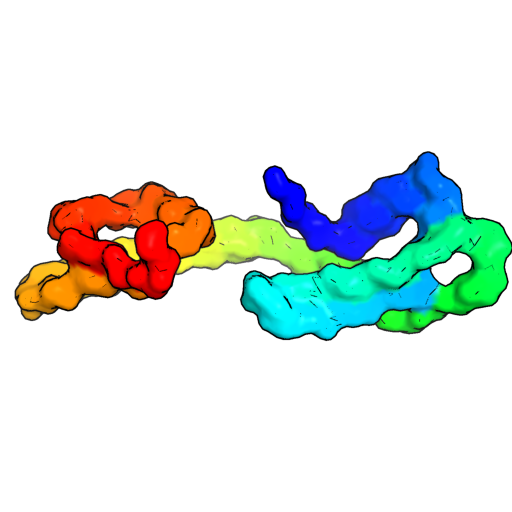 Å

Secondary structure (DSSP, 8-state):
-----HHHHHHHHHTTTEEEEEEEEE-GGGSEEEEEEEETT--PPPPHHHHHHHHHHTT--HHHHHHHHHHHHHHHHHHHHHHHHTT----EE---HHHHHHHHHHT--TTT---EE-S--

Sequence (121 aa):
MCYYSLTALVELLSRHELKIVDVKRIPIHAGSIRVIAARSASSRAVSPKVSEMLEAEKRLDVERFVRQVHARRASMRKLIGDLRKAGRRIAAYGAAGRMTIMLNYCGLGSEMIEYVLDMSP

Foldseek 3Di:
DDDDALVNVQVVQVVVQKHFQDKDWDPPPNIDIDTDIDGVPDPRHHDVNSVVRVVVVVPDDVVVVVVVVVVVLVVVLVVLVVCVVVVHAAAAEDPDPVVVVSCVVSVPDCVRHVYYDYPPD

pLDDT: mean 95.58, std 4.23, range [61.06, 98.56]